Protein AF-A0AAN7QE77-F1 (afdb_monomer_lite)

InterPro domains:
  IPR005475 Transketolase-like, pyrimidine-binding domain [PF02779] (42-127)
  IPR027110 Pyruvate dehydrogenase E1 component subunit beta, mitochondrial-type [PTHR11624] (31-128)
  IPR029061 Thiamin diphosphate-binding fold [SSF52518] (41-128)

Radius of gyration: 26.19 Å; chains: 1; bounding box: 76×38×52 Å

Foldseek 3Di:
DDDDDDDDDDDDDPDDDDDDDDPPDPDPPPPPPPDDDPDDDDDDPLVVLLVVLVVVVVVDVLEAEEEACCAPNCAPSVSSPPVCVVNHCVRYDHDPPDQLVVVVVQVVSVVVPGHYDYDYNDPVCVVVNDDPPPDD

Sequence (136 aa):
MFSILKQKVLNGGSPVMILGQTVQRIRPAVDAYRGYSSAAKEMTVREALNSALDEEMSADPKVFIMGEEVGEYQGAYKISKGLLEKYGPERVLDTPITEAGFTGIGVGAAYYGLKPVVEFMTFNFSMQVGVPFKTT

Secondary structure (DSSP, 8-state):
-------------------S-----------------S------HHHHHHHHHHHHHHH-TTEEEEETT-STT--TTSSSTTHHHHH-TTTEEE--S-HHHHHHHHHHHHHTT-EEEEEPSSGGGGGGG-------

Structure (mmCIF, N/CA/C/O backbone):
data_AF-A0AAN7QE77-F1
#
_entry.id   AF-A0AAN7QE77-F1
#
loop_
_atom_site.group_PDB
_atom_site.id
_atom_site.type_symbol
_atom_site.label_atom_id
_atom_site.label_alt_id
_atom_site.label_comp_id
_atom_site.label_asym_id
_atom_site.label_entity_id
_atom_site.label_seq_id
_atom_site.pdbx_PDB_ins_code
_atom_site.Cartn_x
_atom_site.Cartn_y
_atom_site.Cartn_z
_atom_site.occupancy
_atom_site.B_iso_or_equiv
_atom_site.auth_seq_id
_atom_site.auth_comp_id
_atom_site.auth_asym_id
_atom_site.auth_atom_id
_atom_site.pdbx_PDB_model_num
ATOM 1 N N . MET A 1 1 ? -48.291 26.307 21.588 1.00 42.47 1 MET A N 1
ATOM 2 C CA . MET A 1 1 ? -49.760 26.246 21.735 1.00 42.47 1 MET A CA 1
ATOM 3 C C . MET A 1 1 ? -50.402 27.198 20.732 1.00 42.47 1 MET A C 1
ATOM 5 O O . MET A 1 1 ? -50.768 28.290 21.116 1.00 42.47 1 MET A O 1
ATOM 9 N N . PHE A 1 2 ? -50.486 26.808 19.456 1.00 32.06 2 PHE A N 1
ATOM 10 C CA . PHE A 1 2 ? -51.407 27.388 18.469 1.00 32.06 2 PHE A CA 1
ATOM 11 C C . PHE A 1 2 ? -51.647 26.328 17.391 1.00 32.06 2 PHE A C 1
ATOM 13 O O . PHE A 1 2 ? -50.758 25.989 16.615 1.00 32.06 2 PHE A O 1
ATOM 20 N N . SER A 1 3 ? -52.837 25.741 17.451 1.00 25.08 3 SER A N 1
ATOM 21 C CA . SER A 1 3 ? -53.348 24.707 16.559 1.00 25.08 3 SER A CA 1
ATOM 22 C C . SER A 1 3 ? -54.323 25.331 15.552 1.00 25.08 3 SER A C 1
ATOM 24 O O . SER A 1 3 ? -54.913 26.365 15.846 1.00 25.08 3 SER A O 1
ATOM 26 N N . ILE A 1 4 ? -54.598 24.574 14.478 1.00 35.50 4 ILE A N 1
ATOM 27 C CA . ILE A 1 4 ? -55.802 24.600 13.618 1.00 35.50 4 ILE A CA 1
ATOM 28 C C . ILE A 1 4 ? -55.680 25.449 12.337 1.00 35.50 4 ILE A C 1
ATOM 30 O O . ILE A 1 4 ? -55.844 26.658 12.372 1.00 35.50 4 ILE A O 1
ATOM 34 N N . LEU A 1 5 ? -55.579 24.784 11.175 1.00 39.34 5 LEU A N 1
ATOM 35 C CA . LEU A 1 5 ? -56.717 24.730 10.245 1.00 39.34 5 LEU A CA 1
ATOM 36 C C . LEU A 1 5 ? -56.616 23.556 9.253 1.00 39.34 5 LEU A C 1
ATOM 38 O O . LEU A 1 5 ? -55.628 23.358 8.556 1.00 39.34 5 LEU A O 1
ATOM 42 N N . LYS A 1 6 ? -57.694 22.768 9.238 1.00 35.94 6 LYS A N 1
ATOM 43 C CA . LYS A 1 6 ? -58.016 21.676 8.316 1.00 35.94 6 LYS A CA 1
ATOM 44 C C . LYS A 1 6 ? -58.142 22.181 6.875 1.00 35.94 6 LYS A C 1
ATOM 46 O O . LYS A 1 6 ? -58.826 23.174 6.659 1.00 35.94 6 LYS A O 1
ATOM 51 N N . GLN A 1 7 ? -57.748 21.357 5.904 1.00 34.69 7 GLN A N 1
ATOM 52 C CA . GLN A 1 7 ? -58.489 21.272 4.643 1.00 34.69 7 GLN A CA 1
ATOM 53 C C . GLN A 1 7 ? -58.650 19.809 4.228 1.00 34.69 7 GLN A C 1
ATOM 55 O O . GLN A 1 7 ? -57.749 19.157 3.711 1.00 34.69 7 GLN A O 1
ATOM 60 N N . LYS A 1 8 ? -59.832 19.284 4.551 1.00 35.88 8 LYS A N 1
ATOM 61 C CA . LYS A 1 8 ? -60.316 17.953 4.200 1.00 35.88 8 LYS A CA 1
ATOM 62 C C . LYS A 1 8 ? -61.191 18.137 2.961 1.00 35.88 8 LYS A C 1
ATOM 64 O O . LYS A 1 8 ? -62.363 18.470 3.101 1.00 35.88 8 LYS A O 1
ATOM 69 N N . VAL A 1 9 ? -60.623 17.976 1.767 1.00 38.34 9 VAL A N 1
ATOM 70 C CA . VAL A 1 9 ? -61.422 17.816 0.546 1.00 38.34 9 VAL A CA 1
ATOM 71 C C . VAL A 1 9 ? -61.676 16.327 0.380 1.00 38.34 9 VAL A C 1
ATOM 73 O O . VAL A 1 9 ? -60.792 15.544 0.046 1.00 38.34 9 VAL A O 1
ATOM 76 N N . LEU A 1 10 ? -62.902 15.955 0.724 1.00 34.50 10 LEU A N 1
ATOM 77 C CA . LEU A 1 10 ? -63.532 14.709 0.336 1.00 34.50 10 LEU A CA 1
ATOM 78 C C . LEU A 1 10 ? -63.664 14.705 -1.187 1.00 34.50 10 LEU A C 1
ATOM 80 O O . LEU A 1 10 ? -64.215 15.650 -1.737 1.00 34.50 10 LEU A O 1
ATOM 84 N N . ASN A 1 11 ? -63.217 13.640 -1.842 1.00 30.53 11 ASN A N 1
ATOM 85 C CA . ASN A 1 11 ? -63.910 13.114 -3.009 1.00 30.53 11 ASN A CA 1
ATOM 86 C C . ASN A 1 11 ? -63.648 11.615 -3.085 1.00 30.53 11 ASN A C 1
ATOM 88 O O . ASN A 1 11 ? -62.511 11.161 -3.200 1.00 30.53 11 ASN A O 1
ATOM 92 N N . GLY A 1 12 ? -64.734 10.861 -2.936 1.00 38.50 12 GLY A N 1
ATOM 93 C CA . GLY A 1 12 ? -64.759 9.436 -3.185 1.00 38.50 12 GLY A CA 1
ATOM 94 C C . GLY A 1 12 ? -64.513 9.162 -4.663 1.00 38.50 12 GLY A C 1
ATOM 95 O O . GLY A 1 12 ? -65.093 9.800 -5.536 1.00 38.50 12 GLY A O 1
ATOM 96 N N . GLY A 1 13 ? -63.659 8.183 -4.913 1.00 33.44 13 GLY A N 1
ATOM 97 C CA . GLY A 1 13 ? -63.499 7.518 -6.192 1.00 33.44 13 GLY A CA 1
ATOM 98 C C . GLY A 1 13 ? -63.016 6.116 -5.872 1.00 33.44 13 GLY A C 1
ATOM 99 O O . GLY A 1 13 ? -61.884 5.934 -5.433 1.00 33.44 13 GLY A O 1
ATOM 100 N N . SER A 1 14 ? -63.913 5.142 -5.976 1.00 36.22 14 SER A N 1
ATOM 101 C CA . SER A 1 14 ? -63.613 3.713 -5.877 1.00 36.22 14 SER A CA 1
ATOM 102 C C . SER A 1 14 ? -62.427 3.350 -6.784 1.00 36.22 14 SER A C 1
ATOM 104 O O . SER A 1 14 ? -62.306 3.926 -7.868 1.00 36.22 14 SER A O 1
ATOM 106 N N . PRO A 1 15 ? -61.557 2.398 -6.396 1.00 37.19 15 PRO A N 1
ATOM 107 C CA . PRO A 1 15 ? -60.434 2.013 -7.235 1.00 37.19 15 PRO A CA 1
ATOM 108 C C . PRO A 1 15 ? -60.970 1.299 -8.479 1.00 37.19 15 PRO A C 1
ATOM 110 O O . PRO A 1 15 ? -61.445 0.167 -8.409 1.00 37.19 15 PRO A O 1
ATOM 113 N N . VAL A 1 16 ? -60.905 1.966 -9.630 1.00 37.34 16 VAL A N 1
ATOM 114 C CA . VAL A 1 16 ? -61.027 1.287 -10.919 1.00 37.34 16 VAL A CA 1
ATOM 115 C C . VAL A 1 16 ? -59.757 0.461 -11.084 1.00 37.34 16 VAL A C 1
ATOM 117 O O . VAL A 1 16 ? -58.661 1.007 -11.207 1.00 37.34 16 VAL A O 1
ATOM 120 N N . MET A 1 17 ? -59.901 -0.864 -11.043 1.00 35.19 17 MET A N 1
ATOM 121 C CA . MET A 1 17 ? -58.844 -1.785 -11.440 1.00 35.19 17 MET A CA 1
ATOM 122 C C . MET A 1 17 ? -58.581 -1.612 -12.937 1.00 35.19 17 MET A C 1
ATOM 124 O O . MET A 1 17 ? -59.305 -2.156 -13.768 1.00 35.19 17 MET A O 1
ATOM 128 N N . ILE A 1 18 ? -57.542 -0.847 -13.277 1.00 45.03 18 ILE A N 1
ATOM 129 C CA . ILE A 1 18 ? -56.939 -0.882 -14.606 1.00 45.03 18 ILE A CA 1
ATOM 130 C C . ILE A 1 18 ? -55.820 -1.921 -14.585 1.00 45.03 18 ILE A C 1
ATOM 132 O O . ILE A 1 18 ? -54.817 -1.804 -13.884 1.00 45.03 18 ILE A O 1
ATOM 136 N N . LEU A 1 19 ? -56.090 -2.966 -15.358 1.00 44.66 19 LEU A N 1
ATOM 137 C CA . LEU A 1 19 ? -55.210 -3.994 -15.887 1.00 44.66 19 LEU A CA 1
ATOM 138 C C . LEU A 1 19 ? -53.719 -3.585 -15.960 1.00 44.66 19 LEU A C 1
ATOM 140 O O . LEU A 1 19 ? -53.330 -2.715 -16.733 1.00 44.66 19 LEU A O 1
ATOM 144 N N . GLY A 1 20 ? -52.872 -4.330 -15.249 1.00 46.34 20 GLY A N 1
ATOM 145 C CA . GLY A 1 20 ? -51.698 -4.923 -15.892 1.00 46.34 20 GLY A CA 1
ATOM 146 C C . GLY A 1 20 ? -50.416 -4.107 -16.071 1.00 46.34 20 GLY A C 1
ATOM 147 O O . GLY A 1 20 ? -49.585 -4.554 -16.855 1.00 46.34 20 GLY A O 1
ATOM 148 N N . GLN A 1 21 ? -50.172 -3.003 -15.358 1.00 42.38 21 GLN A N 1
ATOM 149 C CA . GLN A 1 21 ? -48.819 -2.421 -15.303 1.00 42.38 21 GLN A CA 1
ATOM 150 C C . GLN A 1 21 ? -48.430 -1.981 -13.890 1.00 42.38 21 GLN A C 1
ATOM 152 O O . GLN A 1 21 ? -48.834 -0.937 -13.384 1.00 42.38 21 GLN A O 1
ATOM 157 N N . THR A 1 22 ? -47.593 -2.802 -13.258 1.00 44.38 22 THR A N 1
ATOM 158 C CA . THR A 1 22 ? -46.839 -2.457 -12.053 1.00 44.38 22 THR A CA 1
ATOM 159 C C . THR A 1 22 ? -45.917 -1.286 -12.381 1.00 44.38 22 THR A C 1
ATOM 161 O O . THR A 1 22 ? -44.839 -1.478 -12.938 1.00 44.38 22 THR A O 1
ATOM 164 N N . VAL A 1 23 ? -46.325 -0.063 -12.037 1.00 47.50 23 VAL A N 1
ATOM 165 C CA . VAL A 1 23 ? -45.418 1.088 -12.001 1.00 47.50 23 VAL A CA 1
ATOM 166 C C . VAL A 1 23 ? -44.399 0.801 -10.901 1.00 47.50 23 VAL A C 1
ATOM 168 O O . VAL A 1 23 ? -44.671 0.967 -9.711 1.00 47.50 23 VAL A O 1
ATOM 171 N N . GLN A 1 24 ? -43.238 0.278 -11.297 1.00 48.03 24 GLN A N 1
ATOM 172 C CA . GLN A 1 24 ? -42.098 0.116 -10.410 1.00 48.03 24 GLN A CA 1
ATOM 173 C C . GLN A 1 24 ? -41.761 1.488 -9.836 1.00 48.03 24 GLN A C 1
ATOM 175 O O . GLN A 1 24 ? -41.402 2.426 -10.543 1.00 48.03 24 GLN A O 1
ATOM 180 N N . ARG A 1 25 ? -41.927 1.590 -8.520 1.00 45.31 25 ARG A N 1
ATOM 181 C CA . ARG A 1 25 ? -41.508 2.717 -7.699 1.00 45.31 25 ARG A CA 1
ATOM 182 C C . ARG A 1 25 ? -40.041 3.007 -8.028 1.00 45.31 25 ARG A C 1
ATOM 184 O O . ARG A 1 25 ? -39.174 2.224 -7.642 1.00 45.31 25 ARG A O 1
ATOM 191 N N . ILE A 1 26 ? -39.772 4.096 -8.748 1.00 54.12 26 ILE A N 1
ATOM 192 C CA . ILE A 1 26 ? -38.412 4.594 -8.963 1.00 54.12 26 ILE A CA 1
ATOM 193 C C . ILE A 1 26 ? -37.854 4.884 -7.569 1.00 54.12 26 ILE A C 1
ATOM 195 O O . ILE A 1 26 ? -38.265 5.831 -6.900 1.00 54.12 26 ILE A O 1
ATOM 199 N N . ARG A 1 27 ? -36.987 3.995 -7.081 1.00 49.06 27 ARG A N 1
ATOM 200 C CA . ARG A 1 27 ? -36.159 4.266 -5.910 1.00 49.06 27 ARG A CA 1
ATOM 201 C C . ARG A 1 27 ? -35.168 5.331 -6.376 1.00 49.06 27 ARG A C 1
ATOM 203 O O . ARG A 1 27 ? -34.448 5.043 -7.330 1.00 49.06 27 ARG A O 1
ATOM 210 N N . PRO A 1 28 ? -35.122 6.537 -5.786 1.00 46.00 28 PRO A N 1
ATOM 211 C CA . PRO A 1 28 ? -33.994 7.407 -6.052 1.00 46.00 28 PRO A CA 1
ATOM 212 C C . PRO A 1 28 ? -32.757 6.638 -5.585 1.00 46.00 28 PRO A C 1
ATOM 214 O O . PRO A 1 28 ? -32.682 6.217 -4.428 1.00 46.00 28 PRO A O 1
ATOM 217 N N . ALA A 1 29 ? -31.843 6.367 -6.514 1.00 57.84 29 ALA A N 1
ATOM 218 C CA . ALA A 1 29 ? -30.498 5.965 -6.160 1.00 57.84 29 ALA A CA 1
ATOM 219 C C . ALA A 1 29 ? -29.943 7.130 -5.343 1.00 57.84 29 ALA A C 1
ATOM 221 O O . ALA A 1 29 ? -29.720 8.218 -5.867 1.00 57.84 29 ALA A O 1
ATOM 222 N N . VAL A 1 30 ? -29.854 6.942 -4.030 1.00 52.09 30 VAL A N 1
ATOM 223 C CA . VAL A 1 30 ? -29.110 7.855 -3.176 1.00 52.09 30 VAL A CA 1
ATOM 224 C C . VAL A 1 30 ? -27.645 7.645 -3.529 1.00 52.09 30 VAL A C 1
ATOM 226 O O . VAL A 1 30 ? -26.966 6.816 -2.934 1.00 52.09 30 VAL A O 1
ATOM 229 N N . ASP A 1 31 ? -27.182 8.350 -4.561 1.00 51.72 31 ASP A N 1
ATOM 230 C CA . ASP A 1 31 ? -25.765 8.635 -4.715 1.00 51.72 31 ASP A CA 1
ATOM 231 C C . ASP A 1 31 ? -25.343 9.307 -3.415 1.00 51.72 31 ASP A C 1
ATOM 233 O O . ASP A 1 31 ? -25.734 10.438 -3.107 1.00 51.72 31 ASP A O 1
ATOM 237 N N . ALA A 1 32 ? -24.639 8.545 -2.585 1.00 58.59 32 ALA A N 1
ATOM 238 C CA . ALA A 1 32 ? -24.046 9.046 -1.371 1.00 58.59 32 ALA A CA 1
ATOM 239 C C . ALA A 1 32 ? -23.004 10.082 -1.793 1.00 58.59 32 ALA A C 1
ATOM 241 O O . ALA A 1 32 ? -21.861 9.745 -2.091 1.00 58.59 32 ALA A O 1
ATOM 242 N N . TYR A 1 33 ? -23.414 11.351 -1.846 1.00 53.72 33 TYR A N 1
ATOM 243 C CA . TYR A 1 33 ? -22.500 12.481 -1.858 1.00 53.72 33 TYR A CA 1
ATOM 244 C C . TYR A 1 33 ? -21.656 12.363 -0.591 1.00 53.72 33 TYR A C 1
ATOM 246 O O . TYR A 1 33 ? -22.081 12.735 0.504 1.00 53.72 33 TYR A O 1
ATOM 254 N N . ARG A 1 34 ? -20.482 11.746 -0.733 1.00 61.22 34 ARG A N 1
ATOM 255 C CA . ARG A 1 34 ? -19.502 11.591 0.333 1.00 61.22 34 ARG A CA 1
ATOM 256 C C . ARG A 1 34 ? -19.060 13.001 0.709 1.00 61.22 34 ARG A C 1
ATOM 258 O O . ARG A 1 34 ? -18.393 13.682 -0.064 1.00 61.22 34 ARG A O 1
ATOM 265 N N . GLY A 1 35 ? -19.546 13.485 1.847 1.00 51.50 35 GLY A N 1
ATOM 266 C CA . GLY A 1 35 ? -19.236 14.822 2.330 1.00 51.50 35 GLY A CA 1
ATOM 267 C C . GLY A 1 35 ? -17.777 14.879 2.757 1.00 51.50 35 GLY A C 1
ATOM 268 O O . GLY A 1 35 ? -17.443 14.415 3.843 1.00 51.50 35 GLY A O 1
ATOM 269 N N . TYR A 1 36 ? -16.911 15.441 1.919 1.00 61.47 36 TYR A N 1
ATOM 270 C CA . TYR A 1 36 ? -15.570 15.818 2.352 1.00 61.47 36 TYR A CA 1
ATOM 271 C C . TYR A 1 36 ? -15.700 16.945 3.387 1.00 61.47 36 TYR A C 1
ATOM 273 O O . TYR A 1 36 ? -16.367 17.951 3.141 1.00 61.47 36 TYR A O 1
ATOM 281 N N . SER A 1 37 ? -15.115 16.751 4.572 1.00 62.47 37 SER A N 1
ATOM 282 C CA . SER A 1 37 ? -15.147 17.724 5.670 1.00 62.47 37 SER A CA 1
ATOM 283 C C . SER A 1 37 ? -14.588 19.081 5.224 1.00 62.47 37 SER A C 1
ATOM 285 O O . SER A 1 37 ? -13.480 19.163 4.700 1.00 62.47 37 SER A O 1
ATOM 287 N N . SER A 1 38 ? -15.344 20.157 5.457 1.00 60.06 38 SER A N 1
ATOM 288 C CA . SER A 1 38 ? -15.051 21.524 4.995 1.00 60.06 38 SER A CA 1
ATOM 289 C C . SER A 1 38 ? -13.901 22.232 5.731 1.00 60.06 38 SER A C 1
ATOM 291 O O . SER A 1 38 ? -13.641 23.407 5.472 1.00 60.06 38 SER A O 1
ATOM 293 N N . ALA A 1 39 ? -13.221 21.563 6.664 1.00 63.56 39 ALA A N 1
ATOM 294 C CA . ALA A 1 39 ? -12.062 22.106 7.363 1.00 63.56 39 ALA A CA 1
ATOM 295 C C . ALA A 1 39 ? -10.781 21.643 6.658 1.00 63.56 39 ALA A C 1
ATOM 297 O O . ALA A 1 39 ? -10.251 20.572 6.950 1.00 63.56 39 ALA A O 1
ATOM 298 N N . ALA A 1 40 ? -10.288 22.446 5.712 1.00 66.88 40 ALA A N 1
ATOM 299 C CA . ALA A 1 40 ? -9.017 22.190 5.045 1.00 66.88 40 ALA A CA 1
ATOM 300 C C . ALA A 1 40 ? -7.872 22.293 6.067 1.00 66.88 40 ALA A C 1
ATOM 302 O O . ALA A 1 40 ? -7.415 23.382 6.411 1.00 66.88 40 ALA A O 1
ATOM 303 N N . LYS A 1 41 ? -7.437 21.146 6.593 1.00 76.12 41 LYS A N 1
ATOM 304 C CA . LYS A 1 41 ? -6.217 21.045 7.389 1.00 76.12 41 LYS A CA 1
ATOM 305 C C . LYS A 1 41 ? -5.032 21.202 6.443 1.00 76.12 41 LYS A C 1
ATOM 307 O O . LYS A 1 41 ? -4.899 20.427 5.498 1.00 76.12 41 LYS A O 1
ATOM 312 N N . GLU A 1 42 ? -4.180 22.186 6.704 1.00 81.19 42 GLU A N 1
ATOM 313 C CA . GLU A 1 42 ? -2.912 22.310 5.993 1.00 81.19 42 GLU A CA 1
ATOM 314 C C . GLU A 1 42 ? -2.060 21.071 6.295 1.00 81.19 42 GLU A C 1
ATOM 316 O O . GLU A 1 42 ? -1.793 20.743 7.453 1.00 81.19 42 GLU A O 1
ATOM 321 N N . MET A 1 43 ? -1.713 20.331 5.247 1.00 87.81 43 MET A N 1
ATOM 322 C CA . MET A 1 43 ? -0.914 19.116 5.329 1.00 87.81 43 MET A CA 1
ATOM 323 C C . MET A 1 43 ? -0.087 18.962 4.060 1.00 87.81 43 MET A C 1
ATOM 325 O O . MET A 1 43 ? -0.440 19.476 2.996 1.00 87.81 43 MET A O 1
ATOM 329 N N . THR A 1 44 ? 1.020 18.238 4.162 1.00 90.44 44 THR A N 1
ATOM 330 C CA . THR A 1 44 ? 1.819 17.898 2.986 1.00 90.44 44 THR A CA 1
ATOM 331 C C . THR A 1 44 ? 1.053 16.925 2.089 1.00 90.44 44 THR A C 1
ATOM 333 O O . THR A 1 44 ? 0.250 16.124 2.563 1.00 90.44 44 THR A O 1
ATOM 336 N N . VAL A 1 45 ? 1.340 16.929 0.782 1.00 87.19 45 VAL A N 1
ATOM 337 C CA . VAL A 1 45 ? 0.718 15.990 -0.176 1.00 87.19 45 VAL A CA 1
ATOM 338 C C . VAL A 1 45 ? 0.904 14.532 0.262 1.00 87.19 45 VAL A C 1
ATOM 340 O O . VAL A 1 45 ? -0.001 13.719 0.123 1.00 87.19 45 VAL A O 1
ATOM 343 N N . ARG A 1 46 ? 2.050 14.210 0.867 1.00 86.19 46 ARG A N 1
ATOM 344 C CA . ARG A 1 46 ? 2.327 12.884 1.433 1.00 86.19 46 ARG A CA 1
ATOM 345 C C . ARG A 1 46 ? 1.351 12.508 2.546 1.00 86.19 46 ARG A C 1
ATOM 347 O O . ARG A 1 46 ? 0.836 11.399 2.549 1.00 86.19 46 ARG A O 1
ATOM 354 N N . GLU A 1 47 ? 1.118 13.418 3.487 1.00 86.31 47 GLU A N 1
ATOM 355 C CA . GLU A 1 47 ? 0.190 13.193 4.601 1.00 86.31 47 GLU A CA 1
ATOM 356 C C . GLU A 1 47 ? -1.251 13.091 4.100 1.00 86.31 47 GLU A C 1
ATOM 358 O O . GLU A 1 47 ? -2.003 12.259 4.595 1.00 86.31 47 GLU A O 1
ATOM 363 N N . ALA A 1 48 ? -1.610 13.871 3.077 1.00 89.12 48 ALA A N 1
ATOM 364 C CA . ALA A 1 48 ? -2.913 13.773 2.429 1.00 89.12 48 ALA A CA 1
ATOM 365 C C . ALA A 1 48 ? -3.125 12.404 1.770 1.00 89.12 48 ALA A C 1
ATOM 367 O O . ALA A 1 48 ? -4.176 11.795 1.954 1.00 89.12 48 ALA A O 1
ATOM 368 N N . LEU A 1 49 ? -2.123 11.896 1.044 1.00 89.62 49 LEU A N 1
ATOM 369 C CA . LEU A 1 49 ? -2.184 10.577 0.412 1.00 89.62 49 LEU A CA 1
ATOM 370 C C . LEU A 1 49 ? -2.252 9.457 1.453 1.00 89.62 49 LEU A C 1
ATOM 372 O O . LEU A 1 49 ? -3.112 8.590 1.345 1.00 89.62 49 LEU A O 1
ATOM 376 N N . ASN A 1 50 ? -1.409 9.506 2.487 1.00 91.50 50 ASN A N 1
ATOM 377 C CA . ASN A 1 50 ? -1.456 8.539 3.583 1.00 91.50 50 ASN A CA 1
ATOM 378 C C . ASN A 1 50 ? -2.828 8.546 4.281 1.00 91.50 50 ASN A C 1
ATOM 380 O O . ASN A 1 50 ? -3.422 7.488 4.459 1.00 91.50 50 ASN A O 1
ATOM 384 N N . SER A 1 51 ? -3.371 9.728 4.594 1.00 90.31 51 SER A N 1
ATOM 385 C CA . SER A 1 51 ? -4.695 9.863 5.213 1.00 90.31 51 SER A CA 1
ATOM 386 C C . SER A 1 51 ? -5.811 9.319 4.322 1.00 90.31 51 SER A C 1
ATOM 388 O O . SER A 1 51 ? -6.753 8.723 4.835 1.00 90.31 51 SER A O 1
ATOM 390 N N . ALA A 1 52 ? -5.726 9.524 3.006 1.00 90.94 52 ALA A N 1
ATOM 391 C CA . ALA A 1 52 ? -6.709 9.000 2.064 1.00 90.94 52 ALA A CA 1
ATOM 392 C C . ALA A 1 52 ? -6.655 7.467 1.987 1.00 90.94 52 ALA A C 1
ATOM 394 O O . ALA A 1 52 ? -7.694 6.812 2.011 1.00 90.94 52 ALA A O 1
ATOM 395 N N . LEU A 1 53 ? -5.450 6.888 1.947 1.00 91.38 53 LEU A N 1
ATOM 396 C CA . LEU A 1 53 ? -5.266 5.436 1.979 1.00 91.38 53 LEU A CA 1
ATOM 397 C C . LEU A 1 53 ? -5.798 4.837 3.282 1.00 91.38 53 LEU A C 1
ATOM 399 O O . LEU A 1 53 ? -6.512 3.838 3.250 1.00 91.38 53 LEU A O 1
ATOM 403 N N . ASP A 1 54 ? -5.506 5.477 4.412 1.00 93.06 54 ASP A N 1
ATOM 404 C CA . ASP A 1 54 ? -5.985 5.055 5.725 1.00 93.06 54 ASP A CA 1
ATOM 405 C C . ASP A 1 54 ? -7.519 5.095 5.830 1.00 93.06 54 ASP A C 1
ATOM 407 O O . ASP A 1 54 ? -8.138 4.174 6.372 1.00 93.06 54 ASP A O 1
ATOM 411 N N . GLU A 1 55 ? -8.157 6.130 5.275 1.00 92.69 55 GLU A N 1
ATOM 412 C CA . GLU A 1 55 ? -9.617 6.233 5.228 1.00 92.69 55 GLU A CA 1
ATOM 413 C C . GLU A 1 55 ? -10.226 5.099 4.391 1.00 92.69 55 GLU A C 1
ATOM 415 O O . GLU A 1 55 ? -11.119 4.397 4.869 1.00 92.69 55 GLU A O 1
ATOM 420 N N . GLU A 1 56 ? -9.720 4.868 3.176 1.00 93.00 56 GLU A N 1
ATOM 421 C CA . GLU A 1 56 ? -10.243 3.824 2.285 1.00 93.00 56 GLU A CA 1
ATOM 422 C C . GLU A 1 56 ? -10.011 2.412 2.839 1.00 93.00 56 GLU A C 1
ATOM 424 O O . GLU A 1 56 ? -10.919 1.579 2.812 1.00 93.00 56 GLU A O 1
ATOM 429 N N . MET A 1 57 ? -8.831 2.142 3.405 1.00 92.88 57 MET A N 1
ATOM 430 C CA . MET A 1 57 ? -8.526 0.854 4.034 1.00 92.88 57 MET A CA 1
ATOM 431 C C . MET A 1 57 ? -9.334 0.611 5.312 1.00 92.88 57 MET A C 1
ATOM 433 O O . MET A 1 57 ? -9.647 -0.542 5.628 1.00 92.88 57 MET A O 1
ATOM 437 N N . SER A 1 58 ? -9.685 1.668 6.049 1.00 93.25 58 SER A N 1
ATOM 438 C CA . SER A 1 58 ? -10.590 1.571 7.202 1.00 93.25 58 SER A CA 1
ATOM 439 C C . SER A 1 58 ? -12.037 1.325 6.775 1.00 93.25 58 SER A C 1
ATOM 441 O O . SER A 1 58 ? -12.750 0.578 7.443 1.00 93.25 58 SER A O 1
ATOM 443 N N . ALA A 1 59 ? -12.478 1.960 5.687 1.00 93.50 59 ALA A N 1
ATOM 444 C CA . ALA A 1 59 ? -13.857 1.898 5.219 1.00 93.50 59 ALA A CA 1
ATOM 445 C C . ALA A 1 59 ? -14.197 0.570 4.528 1.00 93.50 59 ALA A C 1
ATOM 447 O O . ALA A 1 59 ? -15.324 0.088 4.658 1.00 93.50 59 ALA A O 1
ATOM 448 N N . ASP A 1 60 ? -13.247 -0.024 3.799 1.00 93.75 60 ASP A N 1
ATOM 449 C CA . ASP A 1 60 ? -13.476 -1.250 3.038 1.00 93.75 60 ASP A CA 1
ATOM 450 C C . ASP A 1 60 ? -12.377 -2.303 3.294 1.00 93.75 60 ASP A C 1
ATOM 452 O O . ASP A 1 60 ? -11.212 -2.098 2.936 1.00 93.75 60 ASP A O 1
ATOM 456 N N . PRO A 1 61 ? -12.726 -3.480 3.856 1.00 92.38 61 PRO A N 1
ATOM 457 C CA . PRO A 1 61 ? -11.761 -4.549 4.103 1.00 92.38 61 PRO A CA 1
ATOM 458 C C . PRO A 1 61 ? -11.177 -5.163 2.822 1.00 92.38 61 PRO A C 1
ATOM 460 O O . PRO A 1 61 ? -10.180 -5.875 2.896 1.00 92.38 61 PRO A O 1
ATOM 463 N N . LYS A 1 62 ? -11.773 -4.905 1.651 1.00 92.38 62 LYS A N 1
ATOM 464 C CA . LYS A 1 62 ? -11.283 -5.376 0.347 1.00 92.38 62 LYS A CA 1
ATOM 465 C C . LYS A 1 62 ? -10.164 -4.508 -0.226 1.00 92.38 62 LYS A C 1
ATOM 467 O O . LYS A 1 62 ? -9.583 -4.893 -1.243 1.00 92.38 62 LYS A O 1
ATOM 472 N N . VAL A 1 63 ? -9.900 -3.342 0.372 1.00 93.94 63 VAL A N 1
ATOM 473 C CA . VAL A 1 63 ? -8.842 -2.424 -0.063 1.00 93.94 63 VAL A CA 1
ATOM 474 C C . VAL A 1 63 ? -7.520 -2.856 0.546 1.00 93.94 63 VAL A C 1
ATOM 476 O O . VAL A 1 63 ? -7.378 -2.878 1.767 1.00 93.94 63 VAL A O 1
ATOM 479 N N . PHE A 1 64 ? -6.542 -3.174 -0.287 1.00 92.06 64 PHE A N 1
ATOM 480 C CA . PHE A 1 64 ? -5.196 -3.535 0.152 1.00 92.06 64 PHE A CA 1
ATOM 481 C C . PHE A 1 64 ? -4.161 -2.828 -0.715 1.00 92.06 64 PHE A C 1
ATOM 483 O O . PHE A 1 64 ? -4.458 -2.456 -1.850 1.00 92.06 64 PHE A O 1
ATOM 490 N N . ILE A 1 65 ? -2.960 -2.637 -0.180 1.00 91.50 65 ILE A N 1
ATOM 491 C CA . ILE A 1 65 ? -1.862 -1.968 -0.872 1.00 91.50 65 ILE A CA 1
ATOM 492 C C . ILE A 1 65 ? -0.824 -3.013 -1.258 1.00 91.50 65 ILE A C 1
ATOM 494 O O . ILE A 1 65 ? -0.510 -3.908 -0.473 1.00 91.50 65 ILE A O 1
ATOM 498 N N . MET A 1 66 ? -0.300 -2.899 -2.470 1.00 88.75 66 MET A N 1
ATOM 499 C CA . MET A 1 66 ? 0.787 -3.728 -2.966 1.00 88.75 66 MET A CA 1
ATOM 500 C C . MET A 1 66 ? 1.759 -2.893 -3.792 1.00 88.75 66 MET A C 1
ATOM 502 O O . MET A 1 66 ? 1.345 -1.988 -4.514 1.00 88.75 66 MET A O 1
ATOM 506 N N . GLY A 1 67 ? 3.044 -3.199 -3.715 1.00 84.25 67 GLY A N 1
ATOM 507 C CA . GLY A 1 67 ? 4.049 -2.492 -4.499 1.00 84.25 67 GLY A CA 1
ATOM 508 C C . GLY A 1 67 ? 5.457 -2.861 -4.080 1.00 84.25 67 GLY A C 1
ATOM 509 O O . GLY A 1 67 ? 5.665 -3.784 -3.290 1.00 84.25 67 GLY A O 1
ATOM 510 N N . GLU A 1 68 ? 6.431 -2.176 -4.652 1.00 78.75 68 GLU A N 1
ATOM 511 C CA . GLU A 1 68 ? 7.829 -2.339 -4.270 1.00 78.75 68 GLU A CA 1
ATOM 512 C C . GLU A 1 68 ? 8.089 -1.572 -2.967 1.00 78.75 68 GLU A C 1
ATOM 514 O O . GLU A 1 68 ? 7.804 -0.377 -2.887 1.00 78.75 68 GLU A O 1
ATOM 519 N N . GLU A 1 69 ? 8.618 -2.260 -1.951 1.00 78.50 69 GLU A N 1
ATOM 520 C CA . GLU A 1 69 ? 9.055 -1.649 -0.683 1.00 78.50 69 GLU A CA 1
ATOM 521 C C . GLU A 1 69 ? 7.949 -0.897 0.099 1.00 78.50 69 GLU A C 1
ATOM 523 O O . GLU A 1 69 ? 8.218 0.024 0.873 1.00 78.50 69 GLU A O 1
ATOM 528 N N . VAL A 1 70 ? 6.683 -1.278 -0.066 1.00 75.31 70 VAL A N 1
ATOM 529 C CA . VAL A 1 70 ? 5.528 -0.608 0.557 1.00 75.31 70 VAL A CA 1
ATOM 530 C C . VAL A 1 70 ? 5.360 -0.983 2.034 1.00 75.31 70 VAL A C 1
ATOM 532 O O . VAL A 1 70 ? 4.864 -0.169 2.817 1.00 75.31 70 VAL A O 1
ATOM 535 N N . GLY A 1 71 ? 5.753 -2.198 2.415 1.00 76.88 71 GLY A N 1
ATOM 536 C CA . GLY A 1 71 ? 5.609 -2.771 3.748 1.00 76.88 71 GLY A CA 1
ATOM 537 C C . GLY A 1 71 ? 6.698 -2.306 4.708 1.00 76.88 71 GLY A C 1
ATOM 538 O O . GLY A 1 71 ? 6.587 -1.245 5.322 1.00 76.88 71 GLY A O 1
ATOM 539 N N . GLU A 1 72 ? 7.749 -3.111 4.865 1.00 69.44 72 GLU A N 1
ATOM 540 C CA . GLU A 1 72 ? 8.784 -2.904 5.896 1.00 69.44 72 GLU A CA 1
ATOM 541 C C . GLU A 1 72 ? 9.553 -1.584 5.717 1.00 69.44 72 GLU A C 1
ATOM 543 O O . GLU A 1 72 ? 9.982 -0.955 6.686 1.00 69.44 72 GLU A O 1
ATOM 548 N N . TYR A 1 73 ? 9.698 -1.122 4.474 1.00 69.06 73 TYR A N 1
ATOM 549 C CA . TYR A 1 73 ? 10.375 0.138 4.168 1.00 69.06 73 TYR A CA 1
ATOM 550 C C . TYR A 1 73 ? 9.436 1.359 4.218 1.00 69.06 73 TYR A C 1
ATOM 552 O O . TYR A 1 73 ? 9.895 2.499 4.125 1.00 69.06 73 TYR A O 1
ATOM 560 N N . GLN A 1 74 ? 8.131 1.141 4.432 1.00 72.81 74 GLN A N 1
ATOM 561 C CA . GLN A 1 74 ? 7.095 2.179 4.505 1.00 72.81 74 GLN A CA 1
ATOM 562 C C . GLN A 1 74 ? 6.968 3.028 3.224 1.00 72.81 74 GLN A C 1
ATOM 564 O O . GLN A 1 74 ? 6.507 4.173 3.285 1.00 72.81 74 GLN A O 1
ATOM 569 N N . GLY A 1 75 ? 7.371 2.481 2.074 1.00 65.38 75 GLY A N 1
ATOM 570 C CA . GLY A 1 75 ? 7.383 3.150 0.776 1.00 65.38 75 GLY A CA 1
ATOM 571 C C . GLY A 1 75 ? 8.535 4.148 0.627 1.00 65.38 75 GLY A C 1
ATOM 572 O O . GLY A 1 75 ? 8.902 4.870 1.559 1.00 65.38 75 GLY A O 1
ATOM 573 N N . ALA A 1 76 ? 9.073 4.271 -0.590 1.00 63.06 76 ALA A N 1
ATOM 574 C CA . ALA A 1 76 ? 10.211 5.150 -0.894 1.00 63.06 76 ALA A CA 1
ATOM 575 C C . ALA A 1 76 ? 9.972 6.624 -0.497 1.00 63.06 76 ALA A C 1
ATOM 577 O O . ALA A 1 76 ? 10.888 7.336 -0.076 1.00 63.06 76 ALA A O 1
ATOM 578 N N . TYR A 1 77 ? 8.717 7.081 -0.574 1.00 70.50 77 TYR A N 1
ATOM 579 C CA . TYR A 1 77 ? 8.307 8.444 -0.217 1.00 70.50 77 TYR A CA 1
ATOM 580 C C . TYR A 1 77 ? 7.589 8.557 1.133 1.00 70.50 77 TYR A C 1
ATOM 582 O O . TYR A 1 77 ? 7.129 9.651 1.488 1.00 70.50 77 TYR A O 1
ATOM 590 N N . LYS A 1 78 ? 7.527 7.466 1.909 1.00 80.44 78 LYS A N 1
ATOM 591 C CA . LYS A 1 78 ? 6.839 7.386 3.208 1.00 80.44 78 LYS A CA 1
ATOM 592 C C . LYS A 1 78 ? 5.331 7.641 3.129 1.00 80.44 78 LYS A C 1
ATOM 594 O O . LYS A 1 78 ? 4.762 8.238 4.043 1.00 80.44 78 LYS A O 1
ATOM 599 N N . ILE A 1 79 ? 4.698 7.238 2.025 1.00 84.50 79 ILE A N 1
ATOM 600 C CA . ILE A 1 79 ? 3.248 7.375 1.815 1.00 84.50 79 ILE A CA 1
ATOM 601 C C . ILE A 1 79 ? 2.488 6.254 2.533 1.00 84.50 79 ILE A C 1
ATOM 603 O O . ILE A 1 79 ? 1.434 6.523 3.096 1.00 84.50 79 ILE A O 1
ATOM 607 N N . SER A 1 80 ? 3.030 5.035 2.602 1.00 83.06 80 SER A N 1
ATOM 608 C CA . SER A 1 80 ? 2.411 3.887 3.286 1.00 83.06 80 SER A CA 1
ATOM 609 C C . SER A 1 80 ? 2.817 3.739 4.762 1.00 83.06 80 SER A C 1
ATOM 611 O O . SER A 1 80 ? 2.499 2.743 5.414 1.00 83.06 80 SER A O 1
ATOM 613 N N . LYS A 1 81 ? 3.498 4.744 5.328 1.00 84.88 81 LYS A N 1
ATOM 614 C CA . LYS A 1 81 ? 3.967 4.736 6.720 1.00 84.88 81 LYS A CA 1
ATOM 615 C C . LYS A 1 81 ? 2.839 4.456 7.717 1.00 84.88 81 LYS A C 1
ATOM 617 O O . LYS A 1 81 ? 1.824 5.151 7.718 1.00 84.88 81 LYS A O 1
ATOM 622 N N . GLY A 1 82 ? 3.062 3.495 8.617 1.00 85.25 82 GLY A N 1
ATOM 623 C CA . GLY A 1 82 ? 2.121 3.141 9.683 1.00 85.25 82 GLY A CA 1
ATOM 624 C C . GLY A 1 82 ? 0.991 2.203 9.247 1.00 85.25 82 GLY A C 1
ATOM 625 O O . GLY A 1 82 ? 0.232 1.739 10.098 1.00 85.25 82 GLY A O 1
ATOM 626 N N . LEU A 1 83 ? 0.840 1.937 7.942 1.00 87.19 83 LEU A N 1
ATOM 627 C CA . LEU A 1 83 ? -0.256 1.116 7.423 1.00 87.19 83 LEU A CA 1
ATOM 628 C C . LEU A 1 83 ? 0.018 -0.379 7.615 1.00 87.19 83 LEU A C 1
ATOM 630 O O . LEU A 1 83 ? -0.917 -1.124 7.907 1.00 87.19 83 LEU A O 1
A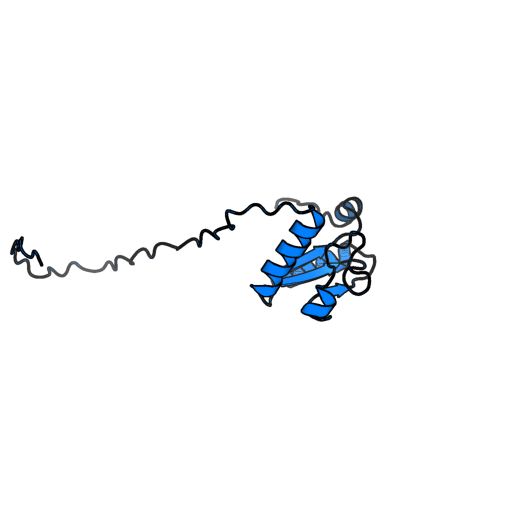TOM 634 N N . LEU A 1 84 ? 1.279 -0.816 7.515 1.00 86.56 84 LEU A N 1
ATOM 635 C CA . LEU A 1 84 ? 1.651 -2.208 7.777 1.00 86.56 84 LEU A CA 1
ATOM 636 C C . LEU A 1 84 ? 1.375 -2.577 9.239 1.00 86.56 84 LEU A C 1
ATOM 638 O O . LEU A 1 84 ? 0.773 -3.610 9.516 1.00 86.56 84 LEU A O 1
ATOM 642 N N . GLU A 1 85 ? 1.740 -1.706 10.177 1.00 86.94 85 GLU A N 1
ATOM 643 C CA . GLU A 1 85 ? 1.516 -1.923 11.605 1.00 86.94 85 GLU A CA 1
ATOM 644 C C . GLU A 1 85 ? 0.021 -1.897 11.966 1.00 86.94 85 GLU A C 1
ATOM 646 O O . GLU A 1 85 ? -0.406 -2.590 12.889 1.00 86.94 85 GLU A O 1
ATOM 651 N N . LYS A 1 86 ? -0.784 -1.113 11.236 1.00 90.00 86 LYS A N 1
ATOM 652 C CA . LYS A 1 86 ? -2.225 -0.960 11.484 1.00 90.00 86 LYS A CA 1
ATOM 653 C C . LYS A 1 86 ? -3.076 -2.073 10.866 1.00 90.00 86 LYS A C 1
ATOM 655 O O . LYS A 1 86 ? -4.024 -2.524 11.506 1.00 90.00 86 LYS A O 1
ATOM 660 N N . TYR A 1 87 ? -2.777 -2.492 9.636 1.00 91.25 87 TYR A N 1
ATOM 661 C CA . TYR A 1 87 ? -3.601 -3.441 8.870 1.00 91.25 87 TYR A CA 1
ATOM 662 C C . TYR A 1 87 ? -2.966 -4.821 8.690 1.00 91.25 87 TYR A C 1
ATOM 664 O O . TYR A 1 87 ? -3.655 -5.760 8.291 1.00 91.25 87 TYR A O 1
ATOM 672 N N . GLY A 1 88 ? -1.682 -4.957 9.012 1.00 89.50 88 GLY A N 1
ATOM 673 C CA . GLY A 1 88 ? -0.944 -6.206 8.929 1.00 89.50 88 GLY A CA 1
ATOM 674 C C . GLY A 1 88 ? -0.481 -6.576 7.512 1.00 89.50 88 GLY A C 1
ATOM 675 O O . GLY A 1 88 ? -0.873 -5.955 6.517 1.00 89.50 88 GLY A O 1
ATOM 676 N N . PRO A 1 89 ? 0.338 -7.638 7.412 1.00 89.38 89 PRO A N 1
ATOM 677 C CA . PRO A 1 89 ? 0.979 -8.063 6.164 1.00 89.38 89 PRO A CA 1
ATOM 678 C C . PRO A 1 89 ? 0.005 -8.652 5.133 1.00 89.38 89 PRO A C 1
ATOM 680 O O . PRO A 1 89 ? 0.350 -8.788 3.967 1.00 89.38 89 PRO A O 1
ATOM 683 N N . GLU A 1 90 ? -1.227 -8.992 5.525 1.00 88.25 90 GLU A N 1
ATOM 684 C CA . GLU A 1 90 ? -2.254 -9.463 4.582 1.00 88.25 90 GLU A CA 1
ATOM 685 C C . GLU A 1 90 ? -2.846 -8.327 3.734 1.00 88.25 90 GLU A C 1
ATOM 687 O O . GLU A 1 90 ? -3.454 -8.571 2.693 1.00 88.25 90 GLU A O 1
ATOM 692 N N . ARG A 1 91 ? -2.701 -7.079 4.194 1.00 90.69 91 ARG A N 1
ATOM 693 C CA . ARG A 1 91 ? -3.313 -5.883 3.594 1.00 90.69 91 ARG A CA 1
ATOM 694 C C . ARG A 1 91 ? -2.282 -4.904 3.035 1.00 90.69 91 ARG A C 1
ATOM 696 O O . ARG A 1 91 ? -2.664 -4.002 2.292 1.00 90.69 91 ARG A O 1
ATOM 703 N N . VAL A 1 92 ? -1.010 -5.070 3.389 1.00 90.44 92 VAL A N 1
ATOM 704 C CA . VAL A 1 92 ? 0.123 -4.293 2.880 1.00 90.44 92 VAL A CA 1
ATOM 705 C C . VAL A 1 92 ? 1.189 -5.286 2.433 1.00 90.44 92 VAL A C 1
ATOM 707 O O . VAL A 1 92 ? 1.868 -5.879 3.266 1.00 90.44 92 VAL A O 1
ATOM 710 N N . LEU A 1 93 ? 1.277 -5.511 1.121 1.00 87.06 93 LEU A N 1
ATOM 711 C CA . LEU A 1 93 ? 2.097 -6.569 0.536 1.00 87.06 93 LEU A CA 1
ATOM 712 C C . LEU A 1 93 ? 3.305 -5.997 -0.201 1.00 87.06 93 LEU A C 1
ATOM 714 O O . LEU A 1 93 ? 3.160 -5.229 -1.154 1.00 87.06 93 LEU A O 1
ATOM 718 N N . ASP A 1 94 ? 4.488 -6.460 0.189 1.00 86.69 94 ASP A N 1
ATOM 719 C CA . ASP A 1 94 ? 5.706 -6.238 -0.581 1.00 86.69 94 ASP A CA 1
ATOM 720 C C . ASP A 1 94 ? 5.750 -7.171 -1.792 1.00 86.69 94 ASP A C 1
ATOM 722 O O . ASP A 1 94 ? 5.462 -8.369 -1.710 1.00 86.69 94 ASP A O 1
ATOM 726 N N . THR A 1 95 ? 6.112 -6.606 -2.939 1.00 84.50 95 THR A N 1
ATOM 727 C CA . THR A 1 95 ? 6.185 -7.320 -4.214 1.00 84.50 95 THR A CA 1
ATOM 728 C C . THR A 1 95 ? 7.603 -7.266 -4.789 1.00 84.50 95 THR A C 1
ATOM 730 O O . THR A 1 95 ? 8.349 -6.333 -4.486 1.00 84.50 95 THR A O 1
ATOM 733 N N . PRO A 1 96 ? 8.018 -8.259 -5.600 1.00 79.62 96 PRO A N 1
ATOM 734 C CA . PRO A 1 96 ? 9.306 -8.207 -6.292 1.00 79.62 96 PRO A CA 1
ATOM 735 C C . PRO A 1 96 ? 9.386 -7.023 -7.271 1.00 79.62 96 PRO A C 1
ATOM 737 O O . PRO A 1 96 ? 8.348 -6.536 -7.717 1.00 79.62 96 PRO A O 1
ATOM 740 N N . ILE A 1 97 ? 10.607 -6.649 -7.680 1.00 75.44 97 ILE A N 1
ATOM 741 C CA . ILE A 1 97 ? 10.923 -5.600 -8.680 1.00 75.44 97 ILE A CA 1
ATOM 742 C C . ILE A 1 97 ? 10.476 -6.040 -10.090 1.00 75.44 97 ILE A C 1
ATOM 744 O O . ILE A 1 97 ? 11.277 -6.341 -10.975 1.00 75.44 97 ILE A O 1
ATOM 748 N N . THR A 1 98 ? 9.173 -6.236 -10.266 1.00 76.88 98 THR A N 1
ATOM 749 C CA . THR A 1 98 ? 8.550 -6.656 -11.517 1.00 76.88 98 THR A CA 1
ATOM 750 C C . THR A 1 98 ? 7.169 -6.027 -11.643 1.00 76.88 98 THR A C 1
ATOM 752 O O . THR A 1 98 ? 6.129 -6.574 -11.273 1.00 76.88 98 THR A O 1
ATOM 755 N N . GLU A 1 99 ? 7.167 -4.833 -12.207 1.00 75.69 99 GLU A N 1
ATOM 756 C CA . GLU A 1 99 ? 6.021 -3.940 -12.283 1.00 75.69 99 GLU A CA 1
ATOM 757 C C . GLU A 1 99 ? 4.880 -4.537 -13.096 1.00 75.69 99 GLU A C 1
ATOM 759 O O . GLU A 1 99 ? 3.713 -4.434 -12.716 1.00 75.69 99 GLU A O 1
ATOM 764 N N . ALA A 1 100 ? 5.206 -5.255 -14.172 1.00 76.31 100 ALA A N 1
ATOM 765 C CA . ALA A 1 100 ? 4.216 -5.986 -14.955 1.00 76.31 100 ALA A CA 1
ATOM 766 C C . ALA A 1 100 ? 3.602 -7.159 -14.170 1.00 76.31 100 ALA A C 1
ATOM 768 O O . ALA A 1 100 ? 2.403 -7.418 -14.284 1.00 76.31 100 ALA A O 1
ATOM 769 N N . GLY A 1 101 ? 4.402 -7.858 -13.359 1.00 77.81 101 GLY A N 1
ATOM 770 C CA . GLY A 1 101 ? 3.957 -9.032 -12.614 1.00 77.81 101 GLY A CA 1
ATOM 771 C C . GLY A 1 101 ? 2.977 -8.671 -11.505 1.00 77.81 101 GLY A C 1
ATOM 772 O O . GLY A 1 101 ? 1.859 -9.191 -11.476 1.00 77.81 101 GLY A O 1
ATOM 773 N N . PHE A 1 102 ? 3.349 -7.737 -10.626 1.00 82.56 102 PHE A N 1
ATOM 774 C CA . PHE A 1 102 ? 2.463 -7.347 -9.532 1.00 82.56 102 PHE A CA 1
ATOM 775 C C . PHE A 1 102 ? 1.245 -6.563 -10.029 1.00 82.56 102 PHE A C 1
ATOM 777 O O . PHE A 1 102 ? 0.148 -6.748 -9.504 1.00 82.56 102 PHE A O 1
ATOM 784 N N . THR A 1 103 ? 1.372 -5.775 -11.102 1.00 83.31 103 THR A N 1
ATOM 785 C CA . THR A 1 103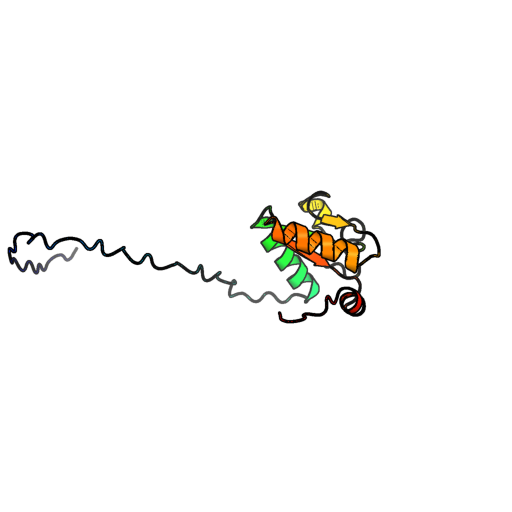 ? 0.197 -5.097 -11.665 1.00 83.31 103 THR A CA 1
ATOM 786 C C . THR A 1 103 ? -0.766 -6.084 -12.313 1.00 83.31 103 THR A C 1
ATOM 788 O O . THR A 1 103 ? -1.975 -5.939 -12.153 1.00 83.31 103 THR A O 1
ATOM 791 N N . GLY A 1 104 ? -0.269 -7.132 -12.978 1.00 84.06 104 GLY A N 1
ATOM 792 C CA . GLY A 1 104 ? -1.114 -8.212 -13.493 1.00 84.06 104 GLY A CA 1
ATOM 793 C C . GLY A 1 104 ? -1.898 -8.921 -12.383 1.00 84.06 104 GLY A C 1
ATOM 794 O O . GLY A 1 104 ? -3.099 -9.161 -12.527 1.00 84.06 104 GLY A O 1
ATOM 795 N N . ILE A 1 105 ? -1.251 -9.181 -11.243 1.00 86.00 105 ILE A N 1
ATOM 796 C CA . ILE A 1 105 ? -1.910 -9.731 -10.048 1.00 86.00 105 ILE A CA 1
ATOM 797 C C . ILE A 1 105 ? -2.962 -8.752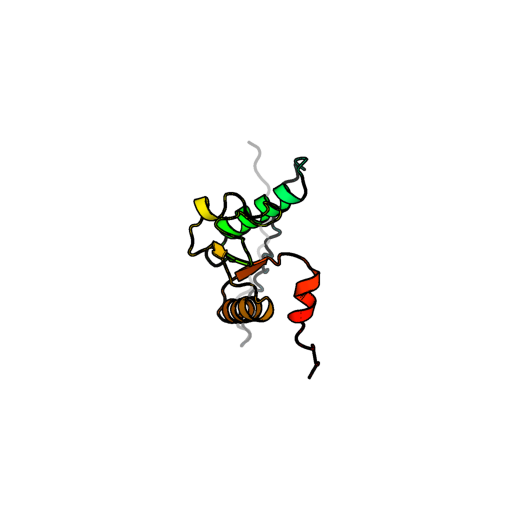 -9.512 1.00 86.00 105 ILE A C 1
ATOM 799 O O . ILE A 1 105 ? -4.080 -9.172 -9.216 1.00 86.00 105 ILE A O 1
ATOM 803 N N . GLY A 1 106 ? -2.651 -7.455 -9.451 1.00 86.19 106 GLY A N 1
ATOM 804 C CA . GLY A 1 106 ? -3.601 -6.410 -9.067 1.00 86.19 106 GLY A CA 1
ATOM 805 C C . GLY A 1 106 ? -4.830 -6.372 -9.982 1.00 86.19 106 GLY A C 1
ATOM 806 O O . GLY A 1 106 ? -5.961 -6.376 -9.506 1.00 86.19 106 GLY A O 1
ATOM 807 N N . VAL A 1 107 ? -4.649 -6.439 -11.302 1.00 86.88 107 VAL A N 1
ATOM 808 C CA . VAL A 1 107 ? -5.770 -6.500 -12.256 1.00 86.88 107 VAL A CA 1
ATOM 809 C C . VAL A 1 107 ? -6.624 -7.752 -12.026 1.00 86.88 107 VAL A C 1
ATOM 811 O O . VAL A 1 107 ? -7.851 -7.660 -11.992 1.00 86.88 107 VAL A O 1
ATOM 814 N N . GLY A 1 108 ? -6.001 -8.912 -11.807 1.00 87.94 108 GLY A N 1
ATOM 815 C CA . GLY A 1 108 ? -6.716 -10.150 -11.483 1.00 87.94 108 GLY A CA 1
ATOM 816 C C . GLY A 1 108 ? -7.489 -10.070 -10.161 1.00 87.94 108 GLY A C 1
ATOM 817 O O . GLY A 1 108 ? -8.646 -10.485 -10.089 1.00 87.94 108 GLY A O 1
ATOM 818 N N . ALA A 1 109 ? -6.891 -9.477 -9.126 1.00 88.81 109 ALA A N 1
ATOM 819 C CA . ALA A 1 109 ? -7.534 -9.253 -7.834 1.00 88.81 109 ALA A CA 1
ATOM 820 C C . ALA A 1 109 ? -8.723 -8.286 -7.951 1.00 88.81 109 ALA A C 1
ATOM 822 O O . ALA A 1 109 ? -9.784 -8.540 -7.376 1.00 88.81 109 ALA A O 1
ATOM 823 N N . ALA A 1 110 ? -8.581 -7.222 -8.746 1.00 89.19 110 ALA A N 1
ATOM 824 C CA . ALA A 1 110 ? -9.666 -6.296 -9.055 1.00 89.19 110 ALA A CA 1
ATOM 825 C C . ALA A 1 110 ? -10.813 -6.991 -9.801 1.00 89.19 110 ALA A C 1
ATOM 827 O O . ALA A 1 110 ? -11.981 -6.795 -9.466 1.00 89.19 110 ALA A O 1
ATOM 828 N N . TYR A 1 111 ? -10.487 -7.869 -10.753 1.00 89.25 111 TYR A N 1
ATOM 829 C CA . TYR A 1 111 ? -11.474 -8.674 -11.473 1.00 89.25 111 TYR A CA 1
ATOM 830 C C . TYR A 1 111 ? -12.245 -9.630 -10.546 1.00 89.25 111 TYR A C 1
ATOM 832 O O . TYR A 1 111 ? -13.451 -9.808 -10.702 1.00 89.25 111 TYR A O 1
ATOM 840 N N . TYR A 1 112 ? -11.579 -10.196 -9.536 1.00 90.44 112 TYR A N 1
ATOM 841 C CA . TYR A 1 112 ? -12.216 -11.010 -8.492 1.00 90.44 112 TYR A CA 1
ATOM 842 C C . TYR A 1 112 ? -13.067 -10.182 -7.501 1.00 90.44 112 TYR A C 1
ATOM 844 O O . TYR A 1 112 ? -13.818 -10.736 -6.698 1.00 90.44 112 TYR A O 1
ATOM 852 N N . GLY A 1 113 ? -12.994 -8.849 -7.567 1.00 89.06 113 GLY A N 1
ATOM 853 C CA . GLY A 1 113 ? -13.785 -7.932 -6.747 1.00 89.06 113 GLY A CA 1
ATOM 854 C C . GLY A 1 113 ? -13.080 -7.426 -5.486 1.00 89.06 113 GLY A C 1
ATOM 855 O O . GLY A 1 113 ? -13.756 -6.890 -4.602 1.00 89.06 113 GLY A O 1
ATOM 856 N N . LEU A 1 114 ? -11.757 -7.593 -5.385 1.00 92.31 114 LEU A N 1
ATOM 857 C CA . LEU A 1 114 ? -10.922 -6.865 -4.423 1.00 92.31 114 LEU A CA 1
ATOM 858 C C . LEU A 1 114 ? -10.589 -5.462 -4.954 1.00 92.31 114 LEU A C 1
ATOM 860 O O . LEU A 1 114 ? -10.866 -5.140 -6.106 1.00 92.31 114 LEU A O 1
ATOM 864 N N . LYS A 1 115 ? -10.008 -4.604 -4.113 1.00 92.31 115 LYS A N 1
ATOM 865 C CA . LYS A 1 115 ? 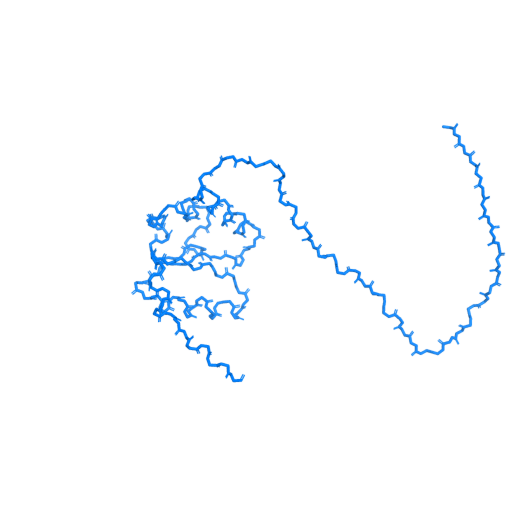-9.655 -3.224 -4.476 1.00 92.31 115 LYS A CA 1
ATOM 866 C C . LYS A 1 115 ? -8.161 -2.967 -4.232 1.00 92.31 115 LYS A C 1
ATOM 868 O O . LYS A 1 115 ? -7.808 -2.364 -3.221 1.00 92.31 115 LYS A O 1
ATOM 873 N N . PRO A 1 116 ? -7.276 -3.453 -5.115 1.00 92.31 116 PRO A N 1
ATOM 874 C CA . PRO A 1 116 ? -5.841 -3.248 -4.965 1.00 92.31 116 PRO A CA 1
ATOM 875 C C . PRO A 1 116 ? -5.452 -1.796 -5.245 1.00 92.31 116 PRO A C 1
ATOM 877 O O . PRO A 1 116 ? -5.837 -1.225 -6.266 1.00 92.31 116 PRO A O 1
ATOM 880 N N . VAL A 1 117 ? -4.631 -1.230 -4.366 1.00 91.06 117 VAL A N 1
ATOM 881 C CA . VAL A 1 117 ? -3.888 0.010 -4.590 1.00 91.06 117 VAL A CA 1
ATOM 882 C C . VAL A 1 117 ? -2.447 -0.369 -4.908 1.00 91.06 117 VAL A C 1
ATOM 884 O O . VAL A 1 117 ? -1.764 -0.962 -4.076 1.00 91.06 117 VAL A O 1
ATOM 887 N N . VAL A 1 118 ? -2.000 -0.055 -6.122 1.00 88.25 118 VAL A N 1
ATOM 888 C CA . VAL A 1 118 ? -0.668 -0.423 -6.613 1.00 88.25 118 VAL A CA 1
ATOM 889 C C . VAL A 1 118 ? 0.277 0.775 -6.514 1.00 88.25 118 VAL A C 1
ATOM 891 O O . VAL A 1 118 ? 0.023 1.805 -7.141 1.00 88.25 118 VAL A O 1
ATOM 894 N N . GLU A 1 119 ? 1.361 0.644 -5.749 1.00 83.44 119 GLU A N 1
ATOM 895 C CA . GLU A 1 119 ? 2.411 1.662 -5.617 1.00 83.44 119 GLU A CA 1
ATOM 896 C C . GLU A 1 119 ? 3.632 1.290 -6.474 1.00 83.44 119 GLU A C 1
ATOM 898 O O . GLU A 1 119 ? 4.208 0.211 -6.335 1.00 83.44 119 GLU A O 1
ATOM 903 N N . PHE A 1 120 ? 4.030 2.194 -7.372 1.00 79.19 120 PHE A N 1
ATOM 904 C CA . PHE A 1 120 ? 5.259 2.077 -8.161 1.00 79.19 120 PHE A CA 1
ATOM 905 C C . PHE A 1 120 ? 6.350 2.966 -7.563 1.00 79.19 120 PHE A C 1
ATOM 907 O O . PHE A 1 120 ? 6.072 4.113 -7.211 1.00 79.19 120 PHE A O 1
ATOM 914 N N . MET A 1 121 ? 7.604 2.499 -7.564 1.00 73.62 121 MET A N 1
ATOM 915 C CA . MET A 1 121 ? 8.747 3.281 -7.071 1.00 73.62 121 MET A CA 1
ATOM 916 C C . MET A 1 121 ? 8.918 4.612 -7.827 1.00 73.62 121 MET A C 1
ATOM 918 O O . MET A 1 121 ? 9.242 5.649 -7.249 1.00 73.62 121 MET A O 1
ATOM 922 N N . THR A 1 122 ? 8.696 4.619 -9.142 1.00 65.88 122 THR A N 1
ATOM 923 C CA . THR A 1 122 ? 8.673 5.834 -9.969 1.00 65.88 122 THR A CA 1
ATOM 924 C C . THR A 1 122 ? 7.783 5.614 -11.186 1.00 65.88 122 THR A C 1
ATOM 926 O O . THR A 1 122 ? 7.743 4.526 -11.757 1.00 65.88 122 THR A O 1
ATOM 929 N N . PHE A 1 123 ? 7.101 6.670 -11.638 1.00 63.72 123 PHE A N 1
ATOM 930 C CA . PHE A 1 123 ? 6.163 6.608 -12.764 1.00 63.72 123 PHE A CA 1
ATOM 931 C C . PHE A 1 123 ? 6.763 6.031 -14.060 1.00 63.72 123 PHE A C 1
ATOM 933 O O . PHE A 1 123 ? 6.043 5.413 -14.838 1.00 63.72 123 PHE A O 1
ATOM 940 N N . ASN A 1 124 ? 8.074 6.162 -14.281 1.00 66.38 124 ASN A N 1
ATOM 941 C CA . ASN A 1 124 ? 8.766 5.615 -15.456 1.00 66.38 124 ASN A CA 1
ATOM 942 C C . ASN A 1 124 ? 8.536 4.104 -15.642 1.00 66.38 124 ASN A C 1
ATOM 944 O O . ASN A 1 124 ? 8.485 3.625 -16.774 1.00 66.38 124 ASN A O 1
ATOM 948 N N . PHE A 1 125 ? 8.341 3.357 -14.555 1.00 61.12 125 PHE A N 1
ATOM 949 C CA . PHE A 1 125 ? 8.122 1.913 -14.614 1.00 61.12 125 PHE A CA 1
ATOM 950 C C . PHE A 1 125 ? 6.688 1.523 -14.987 1.00 61.12 125 PHE A C 1
ATOM 952 O O . PHE A 1 125 ? 6.464 0.440 -15.523 1.00 61.12 125 PHE A O 1
ATOM 959 N N . SER A 1 126 ? 5.725 2.441 -14.846 1.00 62.09 126 SER A N 1
ATOM 960 C CA . SER A 1 126 ? 4.354 2.223 -15.331 1.00 62.09 126 SER A CA 1
ATOM 961 C C . SER A 1 126 ? 4.298 2.022 -16.851 1.00 62.09 126 SER A C 1
ATOM 963 O O . SER A 1 126 ? 3.435 1.304 -17.354 1.00 62.09 126 SER A O 1
ATOM 965 N N . MET A 1 127 ? 5.261 2.582 -17.595 1.00 60.81 127 MET A N 1
ATOM 966 C CA . MET A 1 127 ? 5.339 2.429 -19.049 1.00 60.81 127 MET A CA 1
ATOM 967 C C . MET A 1 127 ? 5.641 0.988 -19.484 1.00 60.81 127 MET A C 1
ATOM 969 O O . MET A 1 127 ? 5.235 0.595 -20.574 1.00 60.81 127 MET A O 1
ATOM 973 N N . GLN A 1 128 ? 6.298 0.183 -18.640 1.00 61.50 128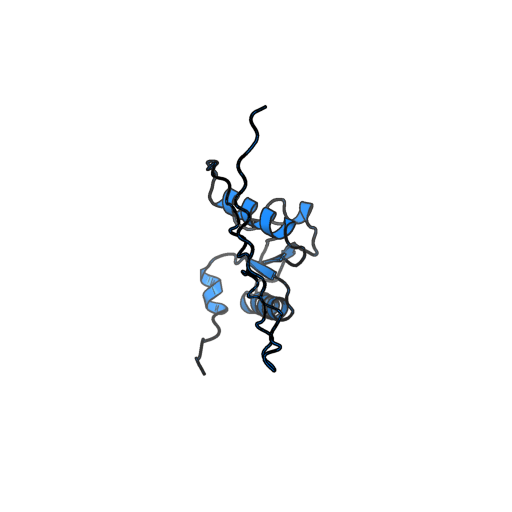 GLN A N 1
ATOM 974 C CA . GLN A 1 128 ? 6.537 -1.243 -18.911 1.00 61.50 128 GLN A CA 1
ATOM 975 C C . GLN A 1 128 ? 5.273 -2.091 -18.725 1.00 61.50 128 GLN A C 1
ATOM 977 O O . GLN A 1 128 ? 5.159 -3.174 -19.293 1.00 61.50 128 GLN A O 1
ATOM 982 N N . VAL A 1 129 ? 4.304 -1.578 -17.966 1.00 59.28 129 VAL A N 1
ATOM 983 C CA . VAL A 1 129 ? 3.020 -2.229 -17.671 1.00 59.28 129 VAL A CA 1
ATOM 984 C C . VAL A 1 129 ? 1.950 -1.883 -18.712 1.00 59.28 129 VAL A C 1
ATOM 986 O O . VAL A 1 129 ? 0.845 -2.422 -18.680 1.00 59.28 129 VAL A O 1
ATOM 989 N N . GLY A 1 130 ? 2.267 -0.995 -19.659 1.00 58.59 130 GLY A N 1
ATOM 990 C CA . GLY A 1 130 ? 1.376 -0.601 -20.740 1.00 58.59 130 GLY A CA 1
ATOM 991 C C . GLY A 1 130 ? 0.985 -1.788 -21.617 1.00 58.59 130 GLY A C 1
ATOM 992 O O . GLY A 1 130 ? 1.633 -2.074 -22.621 1.00 58.59 130 GLY A O 1
ATOM 993 N N . VAL A 1 131 ? -0.122 -2.449 -21.279 1.00 50.16 131 VAL A N 1
ATOM 994 C CA . VAL A 1 131 ? -0.873 -3.251 -22.241 1.00 50.16 131 VAL A CA 1
ATOM 995 C C . VAL A 1 131 ? -1.314 -2.299 -23.350 1.00 50.16 131 VAL A C 1
ATOM 997 O O . VAL A 1 131 ? -1.952 -1.285 -23.047 1.00 50.16 131 VAL A O 1
ATOM 1000 N N . PRO A 1 132 ? -0.988 -2.564 -24.627 1.00 44.56 132 PRO A N 1
ATOM 1001 C CA . PRO A 1 132 ? -1.545 -1.775 -25.706 1.00 44.56 132 PRO A CA 1
ATOM 1002 C C . PRO A 1 132 ? -3.063 -1.885 -25.594 1.00 44.56 132 PRO A C 1
ATOM 1004 O O . PRO A 1 132 ? -3.626 -2.966 -25.765 1.00 44.56 132 PRO A O 1
ATOM 1007 N N . PHE A 1 133 ? -3.720 -0.765 -25.288 1.00 41.72 133 PHE A N 1
ATOM 1008 C CA . PHE A 1 133 ? -5.165 -0.603 -25.395 1.00 41.72 133 PHE A CA 1
ATOM 1009 C C . PHE A 1 133 ? -5.512 -0.674 -26.888 1.00 41.72 133 PHE A C 1
ATOM 1011 O O . PHE A 1 133 ? -5.787 0.324 -27.548 1.00 41.72 133 PHE A O 1
ATOM 1018 N N . LYS A 1 134 ? -5.405 -1.867 -27.477 1.00 34.06 134 LYS A N 1
ATOM 1019 C CA . LYS A 1 134 ? -5.978 -2.138 -28.783 1.00 34.06 134 LYS A CA 1
ATOM 1020 C C . LYS A 1 134 ? -7.470 -2.287 -28.533 1.00 34.06 134 LYS A C 1
ATOM 1022 O O . LYS A 1 134 ? -7.935 -3.338 -28.103 1.00 34.06 134 LYS A O 1
ATOM 1027 N N . THR A 1 135 ? -8.185 -1.186 -28.739 1.00 43.09 135 THR A N 1
ATOM 1028 C CA . THR A 1 135 ? -9.630 -1.173 -28.940 1.00 43.09 135 THR A CA 1
ATOM 1029 C C . THR A 1 135 ? -9.974 -2.260 -29.957 1.00 43.09 135 THR A C 1
ATOM 1031 O O . THR A 1 135 ? -9.559 -2.191 -31.114 1.00 43.09 135 THR A O 1
ATOM 1034 N N . THR A 1 136 ? -10.650 -3.305 -29.485 1.00 44.19 136 THR A N 1
ATOM 1035 C CA . THR A 1 136 ? -11.436 -4.203 -30.337 1.00 44.19 136 THR A 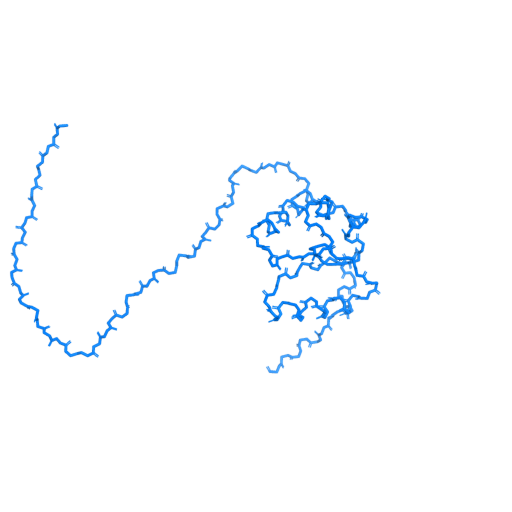CA 1
ATOM 1036 C C . THR A 1 136 ? -12.867 -3.696 -30.331 1.00 44.19 136 THR A C 1
ATOM 1038 O O . THR A 1 136 ? -13.284 -3.192 -29.262 1.00 44.19 136 THR A O 1
#

Organism: Trapa natans (NCBI:txid22666)

pLDDT: mean 70.17, std 20.44, range [25.08, 93.94]